Protein AF-A0A965V1J6-F1 (afdb_monomer_lite)

pLDDT: mean 92.02, std 5.89, range [62.0, 98.12]

Foldseek 3Di:
DWWWFPDADPNDTDIDRPVVCVVCVQKDKDKDKAADAEDPPDPCHPVRIYIDIDIDGDDPVRVVVCVVVPTDTGD

Radius of gyration: 14.45 Å; chains: 1; bounding box: 24×40×32 Å

Structure (mmCIF, N/CA/C/O backbone):
data_AF-A0A965V1J6-F1
#
_entry.id   AF-A0A965V1J6-F1
#
loop_
_atom_site.group_PDB
_atom_site.id
_atom_site.type_symbol
_atom_site.label_atom_id
_atom_site.label_alt_id
_atom_site.label_comp_id
_atom_site.label_asym_id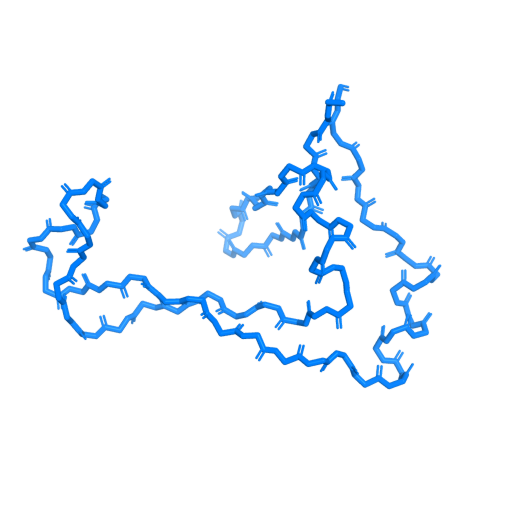
_atom_site.label_entity_id
_atom_site.label_seq_id
_atom_site.pdbx_PDB_ins_code
_atom_site.Cartn_x
_atom_site.Cartn_y
_atom_site.Cartn_z
_atom_site.occupancy
_atom_site.B_iso_or_equiv
_atom_site.auth_seq_id
_atom_site.auth_comp_id
_atom_site.auth_asym_id
_atom_site.auth_atom_id
_atom_site.pdbx_PDB_model_num
ATOM 1 N N . GLY A 1 1 ? 11.196 -1.778 -16.506 1.00 62.00 1 GLY A N 1
ATOM 2 C CA . GLY A 1 1 ? 10.599 -0.476 -16.182 1.00 62.00 1 GLY A CA 1
ATOM 3 C C . GLY A 1 1 ? 9.196 -0.519 -16.705 1.00 62.00 1 GLY A C 1
ATOM 4 O O . GLY A 1 1 ? 9.017 -0.354 -17.899 1.00 62.00 1 GLY A O 1
ATOM 5 N N . SER A 1 2 ? 8.275 -0.880 -15.830 1.00 85.50 2 SER A N 1
ATOM 6 C CA . SER A 1 2 ? 6.839 -0.981 -16.059 1.00 85.50 2 SER A CA 1
ATOM 7 C C . SER A 1 2 ? 6.192 -0.809 -14.688 1.00 85.50 2 SER A C 1
ATOM 9 O O . SER A 1 2 ? 6.787 -1.198 -13.672 1.00 85.50 2 SER A O 1
ATOM 11 N N . ASP A 1 3 ? 5.031 -0.176 -14.651 1.00 93.50 3 ASP A N 1
ATOM 12 C CA . ASP A 1 3 ? 4.226 -0.092 -13.442 1.00 93.50 3 ASP A CA 1
ATOM 13 C C . ASP A 1 3 ? 3.344 -1.335 -13.341 1.00 93.50 3 ASP A C 1
ATOM 15 O O . ASP A 1 3 ? 3.073 -2.028 -14.320 1.00 93.50 3 ASP A O 1
ATOM 19 N N . VAL A 1 4 ? 2.902 -1.642 -12.135 1.00 95.31 4 VAL A N 1
ATOM 20 C CA . VAL A 1 4 ? 2.001 -2.751 -11.845 1.00 95.31 4 VAL A CA 1
ATOM 21 C C . VAL A 1 4 ? 0.753 -2.165 -11.221 1.00 95.31 4 VAL A C 1
ATOM 23 O O . VAL A 1 4 ? 0.855 -1.435 -10.236 1.00 95.31 4 VAL A O 1
ATOM 26 N N . GLU A 1 5 ? -0.417 -2.462 -11.781 1.00 95.00 5 GLU A N 1
ATOM 27 C CA . GLU A 1 5 ? -1.684 -2.106 -11.144 1.00 95.00 5 GLU A CA 1
ATOM 28 C C . GLU A 1 5 ? -1.934 -3.073 -9.984 1.00 95.00 5 GLU A C 1
ATOM 30 O O . GLU A 1 5 ? -2.179 -4.262 -10.192 1.00 95.00 5 GLU A O 1
ATOM 35 N N . VAL A 1 6 ? -1.837 -2.564 -8.756 1.00 93.81 6 VAL A N 1
ATOM 36 C CA . VAL A 1 6 ? -1.942 -3.372 -7.528 1.00 93.81 6 VAL A CA 1
ATOM 37 C C . VAL A 1 6 ? -3.370 -3.461 -6.997 1.00 93.81 6 VAL A C 1
ATOM 39 O O . VAL A 1 6 ? -3.656 -4.281 -6.130 1.00 93.81 6 VAL A O 1
ATOM 42 N N . GLY A 1 7 ? -4.278 -2.630 -7.510 1.00 91.88 7 GLY A N 1
ATOM 43 C CA . GLY A 1 7 ? -5.690 -2.687 -7.158 1.00 91.88 7 GLY A CA 1
ATOM 44 C C . GLY A 1 7 ? -6.456 -1.415 -7.495 1.00 91.88 7 GLY A C 1
ATOM 45 O O . GLY A 1 7 ? -5.898 -0.424 -7.973 1.00 91.88 7 GLY A O 1
ATOM 46 N N . ILE A 1 8 ? -7.757 -1.458 -7.214 1.00 92.81 8 ILE A N 1
ATOM 47 C CA . ILE A 1 8 ? -8.690 -0.352 -7.424 1.00 92.81 8 ILE A CA 1
ATOM 48 C C . ILE A 1 8 ? -9.472 -0.134 -6.128 1.00 92.81 8 ILE A C 1
ATOM 50 O O . ILE A 1 8 ? -10.132 -1.050 -5.639 1.00 92.81 8 ILE A O 1
ATOM 54 N N . THR A 1 9 ? -9.449 1.091 -5.607 1.00 87.81 9 THR A N 1
ATOM 55 C CA . THR A 1 9 ? -10.175 1.474 -4.387 1.00 87.81 9 THR A CA 1
ATOM 56 C C . THR A 1 9 ? -11.007 2.712 -4.679 1.00 87.81 9 THR A C 1
ATOM 58 O O . THR A 1 9 ? -10.487 3.700 -5.187 1.00 87.81 9 THR A O 1
ATOM 61 N N . HIS A 1 10 ? -12.312 2.671 -4.393 1.00 90.25 10 HIS A N 1
ATOM 62 C CA . HIS A 1 10 ? -13.249 3.761 -4.715 1.00 90.25 10 HIS A CA 1
ATOM 63 C C . HIS A 1 10 ? -13.171 4.249 -6.180 1.00 90.25 10 HIS A C 1
ATOM 65 O O . HIS A 1 10 ? -13.331 5.433 -6.458 1.00 90.25 10 HIS A O 1
ATOM 71 N N . GLY A 1 11 ? -12.913 3.337 -7.126 1.00 94.31 11 GLY A N 1
ATOM 72 C CA . GLY A 1 11 ? -12.770 3.660 -8.553 1.00 94.31 11 GLY A CA 1
ATOM 73 C C . GLY A 1 11 ? -11.430 4.297 -8.939 1.00 94.31 11 GLY A C 1
ATOM 74 O O . GLY A 1 11 ? -11.239 4.645 -10.101 1.00 94.31 11 GLY A O 1
ATOM 75 N N . VAL A 1 12 ? -10.497 4.436 -7.994 1.00 93.50 12 VAL A N 1
ATOM 76 C CA . VAL A 1 12 ? -9.148 4.955 -8.233 1.00 93.50 12 VAL A CA 1
ATOM 77 C C . VAL A 1 12 ? -8.172 3.792 -8.346 1.00 93.50 12 VAL A C 1
ATOM 79 O O . VAL A 1 12 ? -8.120 2.930 -7.469 1.00 93.50 12 VAL A O 1
ATOM 82 N N . HIS A 1 13 ? -7.398 3.780 -9.427 1.00 94.38 13 HIS A N 1
ATOM 83 C CA . HIS A 1 13 ? -6.369 2.777 -9.679 1.00 94.38 13 HIS A CA 1
ATOM 84 C C . HIS A 1 13 ? -5.098 3.107 -8.895 1.00 94.38 13 HIS A C 1
ATOM 86 O O . HIS A 1 13 ? -4.642 4.254 -8.897 1.00 94.38 13 HIS A O 1
ATOM 92 N N . PHE A 1 14 ? -4.510 2.092 -8.270 1.00 93.56 14 PHE A N 1
ATOM 93 C CA . PHE A 1 14 ? -3.244 2.195 -7.558 1.00 93.56 14 PHE A CA 1
ATOM 94 C C . PHE A 1 14 ? -2.162 1.424 -8.294 1.00 93.56 14 PHE A C 1
ATOM 96 O O . PHE A 1 14 ? -2.370 0.295 -8.741 1.00 93.56 14 PHE A O 1
ATOM 103 N N . TYR A 1 15 ? -0.989 2.043 -8.377 1.00 94.94 15 TYR A N 1
ATOM 104 C CA . TYR A 1 15 ? 0.146 1.515 -9.112 1.00 94.94 15 TYR A CA 1
ATOM 105 C C . TYR A 1 15 ? 1.382 1.442 -8.227 1.00 94.94 15 TYR A C 1
ATOM 107 O O . TYR A 1 15 ? 1.577 2.266 -7.331 1.00 94.94 15 TYR A O 1
ATOM 115 N N . MET A 1 16 ? 2.228 0.458 -8.504 1.00 95.00 16 MET A N 1
ATOM 116 C CA . MET A 1 16 ? 3.532 0.294 -7.882 1.00 95.00 16 MET A CA 1
ATOM 117 C C . MET A 1 16 ? 4.559 -0.024 -8.964 1.00 95.00 16 MET A C 1
ATOM 119 O O . MET A 1 16 ? 4.295 -0.838 -9.846 1.00 95.00 16 MET A O 1
ATOM 123 N N . GLY A 1 17 ? 5.743 0.584 -8.899 1.00 95.25 17 GLY A N 1
ATOM 124 C CA . GLY A 1 17 ? 6.810 0.247 -9.841 1.00 95.25 17 GLY A CA 1
ATOM 125 C C . GLY A 1 17 ? 7.194 -1.232 -9.719 1.00 95.25 17 GLY A C 1
ATOM 126 O O . GLY A 1 17 ? 7.305 -1.743 -8.605 1.00 95.25 17 GLY A O 1
ATOM 127 N N . ALA A 1 18 ? 7.440 -1.922 -10.837 1.00 93.88 18 ALA A N 1
ATOM 128 C CA . ALA A 1 18 ? 7.640 -3.378 -10.848 1.00 93.88 18 ALA A CA 1
ATOM 129 C C . ALA A 1 18 ? 8.716 -3.898 -9.872 1.00 93.88 18 ALA A C 1
ATOM 131 O O . ALA A 1 18 ? 8.547 -4.962 -9.280 1.00 93.88 18 ALA A O 1
ATOM 132 N N . SER A 1 19 ? 9.810 -3.154 -9.662 1.00 93.38 19 SER A N 1
ATOM 133 C CA . SER A 1 19 ? 10.852 -3.544 -8.699 1.00 93.38 19 SER A CA 1
ATOM 134 C C . SER A 1 19 ? 10.384 -3.456 -7.247 1.00 93.38 19 SER A C 1
ATOM 136 O O . SER A 1 19 ? 10.745 -4.305 -6.437 1.00 93.38 19 SER A O 1
ATOM 138 N N . GLN A 1 20 ? 9.569 -2.452 -6.917 1.00 94.06 20 GLN A N 1
ATOM 139 C CA . GLN A 1 20 ? 8.941 -2.354 -5.602 1.00 94.06 20 GLN A CA 1
ATOM 140 C C . GLN A 1 20 ? 7.888 -3.449 -5.442 1.00 94.06 20 GLN A C 1
ATOM 142 O O . GLN A 1 20 ? 7.851 -4.092 -4.399 1.00 94.06 20 GLN A O 1
ATOM 147 N N . PHE A 1 21 ? 7.097 -3.714 -6.486 1.00 94.75 21 PHE A N 1
ATOM 148 C CA . PHE A 1 21 ? 6.087 -4.767 -6.457 1.00 94.75 21 PHE A CA 1
ATOM 149 C C . PHE A 1 21 ? 6.706 -6.125 -6.142 1.00 94.75 21 PHE A C 1
ATOM 151 O O . PHE A 1 21 ? 6.277 -6.764 -5.196 1.00 94.75 21 PHE A O 1
ATOM 158 N N 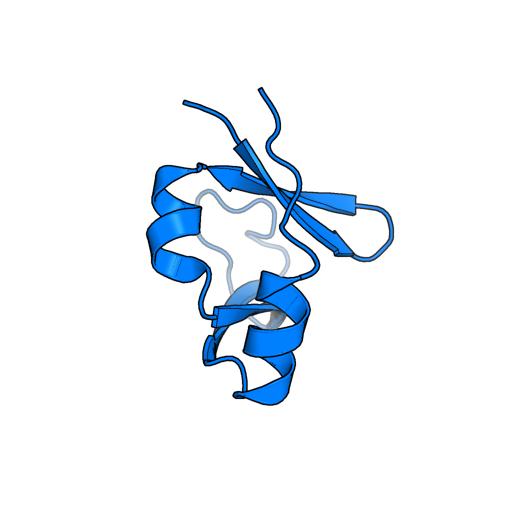. SER A 1 22 ? 7.776 -6.524 -6.830 1.00 93.75 22 SER A N 1
ATOM 159 C CA . SER A 1 22 ? 8.425 -7.819 -6.578 1.00 93.75 22 SER A CA 1
ATOM 160 C C . SER A 1 22 ? 8.943 -7.968 -5.137 1.00 93.75 22 SER A C 1
ATOM 162 O O . SER A 1 22 ? 9.015 -9.075 -4.614 1.00 93.75 22 SER A O 1
ATOM 164 N N . TYR A 1 23 ? 9.258 -6.859 -4.458 1.00 93.69 23 TYR A N 1
ATOM 165 C CA . TYR A 1 23 ? 9.616 -6.883 -3.040 1.00 93.69 23 TYR A CA 1
ATOM 166 C C . TYR A 1 23 ? 8.397 -7.004 -2.110 1.00 93.69 23 TYR A C 1
ATOM 168 O O . TYR A 1 23 ? 8.509 -7.607 -1.049 1.00 93.69 23 TYR A O 1
ATOM 176 N N . TRP A 1 24 ? 7.243 -6.446 -2.483 1.00 95.12 24 TRP A N 1
ATOM 177 C CA . TRP A 1 24 ? 6.041 -6.370 -1.639 1.00 95.12 24 TRP A CA 1
ATOM 178 C C . TRP A 1 24 ? 4.912 -7.329 -2.043 1.00 95.12 24 TRP A C 1
ATOM 180 O O . TRP A 1 24 ? 3.902 -7.386 -1.344 1.00 95.12 24 TRP A O 1
ATOM 190 N N . GLU A 1 25 ? 5.059 -8.086 -3.132 1.00 95.19 25 GLU A N 1
ATOM 191 C CA . GLU A 1 25 ? 3.983 -8.874 -3.757 1.00 95.19 25 GLU A CA 1
ATOM 192 C C . GLU A 1 25 ? 3.341 -9.892 -2.816 1.00 95.19 25 GLU A C 1
ATOM 194 O O . GLU A 1 25 ? 2.170 -10.207 -2.960 1.00 95.19 25 GLU A O 1
ATOM 199 N N . HIS A 1 26 ? 4.079 -10.351 -1.809 1.00 95.62 26 HIS A N 1
ATOM 200 C CA . HIS A 1 26 ? 3.628 -11.303 -0.799 1.00 95.62 26 HIS A CA 1
ATOM 201 C C . HIS A 1 26 ? 2.909 -10.638 0.394 1.00 95.62 26 HIS A C 1
ATOM 203 O O . HIS A 1 26 ? 2.692 -11.278 1.429 1.00 95.62 26 HIS A O 1
ATOM 209 N N . THR A 1 27 ? 2.552 -9.353 0.282 1.00 96.31 27 THR A N 1
ATOM 210 C CA . THR A 1 27 ? 1.903 -8.589 1.353 1.00 96.31 27 THR A CA 1
ATOM 211 C C . THR A 1 27 ? 0.572 -7.978 0.935 1.00 96.31 27 THR A C 1
ATOM 213 O O . THR A 1 27 ? 0.455 -7.331 -0.102 1.00 96.31 27 THR A O 1
ATOM 216 N N . HIS A 1 28 ? -0.424 -8.104 1.811 1.00 95.25 28 HIS A N 1
ATOM 217 C CA . HIS A 1 28 ? -1.634 -7.301 1.748 1.00 95.25 28 HIS A CA 1
ATOM 218 C C . HIS A 1 28 ? -1.310 -5.896 2.255 1.00 95.25 28 HIS A C 1
ATOM 220 O O . HIS A 1 28 ? -0.942 -5.726 3.422 1.00 95.25 28 HIS A O 1
ATOM 226 N N . LEU A 1 29 ? -1.494 -4.891 1.398 1.00 93.94 29 LEU A N 1
ATOM 227 C CA . LEU A 1 29 ? -1.309 -3.485 1.745 1.00 93.94 29 LEU A CA 1
ATOM 228 C C . LEU A 1 29 ? -2.648 -2.816 2.046 1.00 93.94 29 LEU A C 1
ATOM 230 O O . LEU A 1 29 ? -3.568 -2.831 1.233 1.00 93.94 29 LEU A O 1
ATOM 234 N N . THR A 1 30 ? -2.742 -2.186 3.210 1.00 93.69 30 THR A N 1
ATOM 235 C CA . THR A 1 30 ? -3.873 -1.342 3.594 1.00 93.69 30 THR A CA 1
ATOM 236 C C . THR A 1 30 ? -3.415 0.108 3.614 1.00 93.69 30 THR A C 1
ATOM 238 O O . THR A 1 30 ? -2.534 0.463 4.399 1.00 93.69 30 THR A O 1
ATOM 241 N N . LEU A 1 31 ? -4.017 0.940 2.764 1.00 90.88 31 LEU A N 1
ATOM 242 C CA . LEU A 1 31 ? -3.860 2.392 2.786 1.00 90.88 31 LEU A CA 1
ATOM 243 C C . LEU A 1 31 ? -4.966 3.000 3.649 1.00 90.88 31 LEU A C 1
ATOM 245 O O . LEU A 1 31 ? -6.145 2.769 3.393 1.00 90.88 31 LEU A O 1
ATOM 249 N N . ASP A 1 32 ? -4.579 3.785 4.646 1.00 91.88 32 ASP A N 1
ATOM 250 C CA . ASP A 1 32 ? -5.496 4.412 5.595 1.00 91.88 32 ASP A CA 1
ATOM 251 C C . ASP A 1 32 ? -5.198 5.912 5.730 1.00 91.88 32 ASP A C 1
ATOM 253 O O . ASP A 1 32 ? -4.065 6.350 5.509 1.00 91.88 32 ASP A O 1
ATOM 257 N N . ALA A 1 33 ? -6.212 6.691 6.103 1.00 92.31 33 ALA A N 1
ATOM 258 C CA . ALA A 1 33 ? -6.125 8.117 6.385 1.00 92.31 33 ALA A CA 1
ATOM 259 C C . ALA A 1 33 ? -6.468 8.353 7.859 1.00 92.31 33 ALA A C 1
ATOM 261 O O . ALA A 1 33 ? -7.621 8.260 8.276 1.00 92.31 33 ALA A O 1
ATOM 262 N N . ILE A 1 34 ? -5.454 8.680 8.653 1.00 94.88 34 ILE A N 1
ATOM 263 C CA . ILE A 1 34 ? -5.564 8.813 10.110 1.00 94.88 34 ILE A CA 1
ATOM 264 C C . ILE A 1 34 ? -5.274 10.250 10.560 1.00 94.88 34 ILE A C 1
ATOM 266 O O . ILE A 1 34 ? -4.581 10.971 9.841 1.00 94.88 34 ILE A O 1
ATOM 270 N N . PRO A 1 35 ? -5.725 10.679 11.754 1.00 96.81 35 PRO A N 1
ATOM 271 C CA . PRO A 1 35 ? -5.349 11.981 12.298 1.00 96.81 35 PRO A CA 1
ATOM 272 C C . PRO A 1 35 ? -3.829 12.139 12.421 1.00 96.81 35 PRO A C 1
ATOM 274 O O . PRO A 1 35 ? -3.129 11.241 12.902 1.00 96.81 35 PRO A O 1
ATOM 277 N N . GLY A 1 36 ? -3.310 13.293 12.010 1.00 93.12 36 GLY A N 1
ATOM 278 C CA . GLY A 1 36 ? -1.890 13.620 12.089 1.00 93.12 36 GLY A CA 1
ATOM 279 C C . GLY A 1 36 ? -1.443 14.588 11.000 1.00 93.12 36 GLY A C 1
ATOM 280 O O . GLY A 1 36 ? -2.206 14.949 10.117 1.00 93.12 36 GLY A O 1
ATOM 281 N N . ASN A 1 37 ? -0.179 14.999 11.057 1.00 89.00 37 ASN A N 1
ATOM 282 C CA . ASN A 1 37 ? 0.410 15.817 10.000 1.00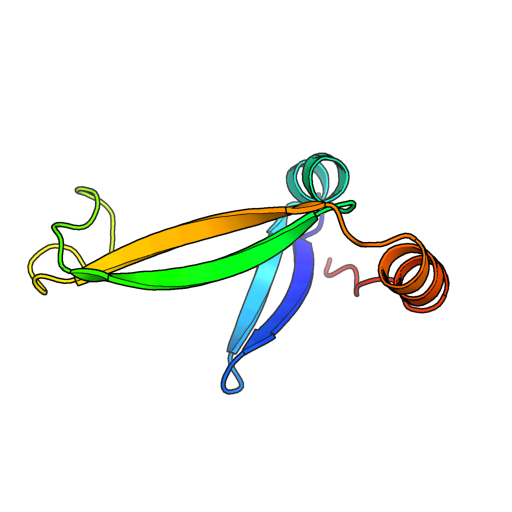 89.00 37 ASN A CA 1
ATOM 283 C C . ASN A 1 37 ? 1.027 14.915 8.929 1.00 89.00 37 ASN A C 1
ATOM 285 O O . ASN A 1 37 ? 1.818 14.020 9.255 1.00 89.00 37 ASN A O 1
ATOM 289 N N . GLY A 1 38 ? 0.657 15.159 7.672 1.00 85.38 38 GLY A N 1
ATOM 290 C CA . GLY A 1 38 ? 1.311 14.583 6.503 1.00 85.38 38 GLY A CA 1
ATOM 291 C C . GLY A 1 38 ? 2.785 14.978 6.399 1.00 85.38 38 GLY A C 1
ATOM 292 O O . GLY A 1 38 ? 3.258 15.910 7.055 1.00 85.38 38 GLY A O 1
ATOM 293 N N . GLY A 1 39 ? 3.535 14.260 5.562 1.00 85.00 39 GLY A N 1
ATOM 294 C CA . GLY A 1 39 ? 4.900 14.661 5.214 1.00 85.00 39 GLY A CA 1
ATOM 295 C C . GLY A 1 39 ? 4.919 16.010 4.487 1.00 85.00 39 GLY A C 1
ATOM 296 O O . GLY A 1 39 ? 3.931 16.400 3.872 1.00 85.00 39 GLY A O 1
ATOM 297 N N . GLN A 1 40 ? 6.057 16.712 4.496 1.00 82.81 40 GLN A N 1
ATOM 298 C CA . GLN A 1 40 ? 6.180 18.043 3.870 1.00 82.81 40 GLN A CA 1
ATOM 299 C C . GLN A 1 40 ? 5.810 18.072 2.376 1.00 82.81 40 GLN A C 1
ATOM 301 O O . GLN A 1 40 ? 5.381 19.108 1.880 1.00 82.81 40 GLN A O 1
ATOM 306 N N . PHE A 1 41 ? 5.947 16.940 1.682 1.00 83.75 41 PHE A N 1
ATOM 307 C CA . PHE A 1 41 ? 5.612 16.774 0.263 1.00 83.75 41 PHE A CA 1
ATOM 308 C C . PHE A 1 41 ? 4.287 16.033 0.028 1.00 83.75 41 PHE A C 1
ATOM 310 O O . PHE A 1 41 ? 3.987 15.645 -1.098 1.00 83.75 41 PHE A O 1
ATOM 317 N N . SER A 1 42 ? 3.509 15.801 1.084 1.00 82.62 42 SER A N 1
ATOM 318 C CA . SER A 1 42 ? 2.230 15.104 1.004 1.00 82.62 42 SER A CA 1
ATOM 319 C C . SER A 1 42 ? 1.105 16.088 0.697 1.00 82.62 42 SER A C 1
ATOM 321 O O . SER A 1 42 ? 1.056 17.172 1.278 1.00 82.62 42 SER A O 1
ATOM 323 N N . LEU A 1 43 ? 0.180 15.709 -0.188 1.00 84.25 43 LEU A N 1
ATOM 324 C CA . LEU A 1 43 ? -0.974 16.548 -0.551 1.00 84.25 43 LEU A CA 1
ATOM 325 C C . LEU A 1 43 ? -1.913 16.813 0.637 1.00 84.25 43 LEU A C 1
ATOM 327 O O . LEU A 1 43 ? -2.581 17.839 0.683 1.00 84.25 43 LEU A O 1
ATOM 331 N N . ASP A 1 44 ? -1.947 15.897 1.600 1.00 81.94 44 ASP A N 1
ATOM 332 C CA . ASP A 1 44 ? -2.701 15.982 2.854 1.00 81.94 44 ASP A CA 1
ATOM 333 C C . ASP A 1 44 ? -2.036 16.869 3.920 1.00 81.94 44 ASP A C 1
ATOM 335 O O . ASP A 1 44 ? -2.614 17.086 4.989 1.00 81.94 44 ASP A O 1
ATOM 339 N N . ASN A 1 45 ? -0.844 17.419 3.666 1.00 87.44 45 ASN A N 1
ATOM 340 C CA . ASN A 1 45 ? -0.187 18.290 4.633 1.00 87.44 45 ASN A CA 1
ATOM 341 C C . ASN A 1 45 ? -1.050 19.529 4.946 1.00 87.44 45 ASN A C 1
ATOM 343 O O . ASN A 1 45 ? -1.543 20.210 4.051 1.00 87.44 45 ASN A O 1
ATOM 347 N N . GLY A 1 46 ? -1.234 19.823 6.235 1.00 87.88 46 GLY A N 1
ATOM 348 C CA . GLY A 1 46 ? -2.102 20.907 6.708 1.00 87.88 46 GLY A CA 1
ATOM 349 C C . GLY A 1 46 ? -3.593 20.558 6.818 1.00 87.88 46 GLY A C 1
ATOM 350 O O . GLY A 1 46 ? -4.351 21.366 7.346 1.00 87.88 46 GLY A O 1
ATOM 351 N N . THR A 1 47 ? -4.024 19.359 6.402 1.00 93.12 47 THR A N 1
ATOM 352 C CA . THR A 1 47 ? -5.427 18.913 6.555 1.00 93.12 47 THR A CA 1
ATOM 353 C C . THR A 1 47 ? -5.760 18.405 7.964 1.00 93.12 47 THR A C 1
ATOM 355 O O . THR A 1 47 ? -6.928 18.212 8.290 1.00 93.12 47 THR A O 1
ATOM 358 N N . GLY A 1 48 ? -4.743 18.162 8.800 1.00 93.31 48 GLY A N 1
ATOM 359 C CA . GLY A 1 48 ? -4.888 17.470 10.087 1.00 93.31 48 GLY A CA 1
ATOM 360 C C . GLY A 1 48 ? -5.040 15.947 9.963 1.00 93.31 48 GLY A C 1
ATOM 361 O O . GLY A 1 48 ? -5.190 15.268 10.981 1.00 93.31 48 GLY A O 1
ATOM 362 N N . MET A 1 49 ? -4.972 15.416 8.739 1.00 94.44 49 MET A N 1
ATOM 363 C CA . MET A 1 49 ? -4.945 13.991 8.421 1.00 94.44 49 MET A CA 1
ATOM 364 C C . MET A 1 49 ? -3.626 13.623 7.736 1.00 94.44 49 MET A C 1
ATOM 366 O O . MET A 1 49 ? -2.964 14.473 7.139 1.00 94.44 49 MET A O 1
ATOM 370 N N . ARG A 1 50 ? -3.263 12.339 7.801 1.00 93.75 50 ARG A N 1
ATOM 371 C CA . ARG A 1 50 ? -2.138 11.772 7.060 1.00 93.75 50 ARG A CA 1
ATOM 372 C C . ARG A 1 50 ? -2.408 10.370 6.544 1.00 93.75 50 ARG A C 1
ATOM 374 O O . ARG A 1 50 ? -3.088 9.584 7.208 1.00 93.75 50 ARG A O 1
ATOM 381 N N . PHE A 1 51 ? -1.790 10.029 5.420 1.00 91.44 51 PHE A N 1
ATOM 382 C CA . PHE A 1 51 ? -1.800 8.658 4.921 1.00 91.44 51 PHE A CA 1
ATOM 383 C C . PHE A 1 51 ? -0.822 7.759 5.681 1.00 91.44 51 PHE A C 1
ATOM 385 O O . PHE A 1 51 ? 0.283 8.164 6.051 1.00 91.44 51 PHE A O 1
ATOM 392 N N . ILE A 1 52 ? -1.221 6.508 5.892 1.00 92.06 52 ILE A N 1
ATOM 393 C CA . ILE A 1 52 ? -0.358 5.439 6.385 1.00 92.06 52 ILE A CA 1
ATOM 394 C C . ILE A 1 52 ? -0.625 4.164 5.593 1.00 92.06 52 ILE A C 1
ATOM 396 O O . ILE A 1 52 ? -1.772 3.810 5.336 1.00 92.06 52 ILE A O 1
ATOM 400 N N . ILE A 1 53 ? 0.448 3.464 5.233 1.00 92.31 53 ILE A N 1
ATOM 401 C CA . ILE A 1 53 ? 0.363 2.119 4.671 1.00 92.31 53 ILE A CA 1
ATOM 402 C C . ILE A 1 53 ? 0.717 1.127 5.772 1.00 92.31 53 ILE A C 1
ATOM 404 O O . ILE A 1 53 ? 1.735 1.269 6.454 1.00 92.31 53 ILE A O 1
ATOM 408 N N . ARG A 1 54 ? -0.137 0.123 5.950 1.00 95.88 54 ARG A N 1
ATOM 409 C CA . ARG A 1 54 ? 0.122 -1.046 6.791 1.00 95.88 54 ARG A CA 1
ATOM 410 C C . ARG A 1 54 ? 0.246 -2.262 5.898 1.00 95.88 54 ARG A C 1
ATOM 412 O O . ARG A 1 54 ? -0.496 -2.386 4.929 1.00 95.88 54 ARG A O 1
ATOM 419 N N . SER A 1 55 ? 1.158 -3.154 6.244 1.00 96.25 55 SER A N 1
ATOM 420 C CA . SER A 1 55 ? 1.337 -4.415 5.544 1.00 96.25 55 SER A CA 1
ATOM 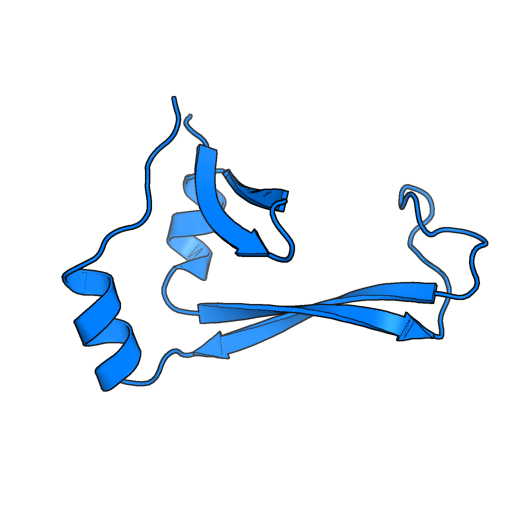421 C C . SER A 1 55 ? 1.120 -5.585 6.492 1.00 96.25 55 SER A C 1
ATOM 423 O O . SER A 1 55 ? 1.427 -5.519 7.685 1.00 96.25 55 SER A O 1
ATOM 425 N N . ARG A 1 56 ? 0.593 -6.672 5.940 1.00 97.31 56 ARG A N 1
ATOM 426 C CA . ARG A 1 56 ? 0.641 -8.006 6.540 1.00 97.31 56 ARG A CA 1
ATOM 427 C C . ARG A 1 56 ? 0.974 -9.017 5.457 1.00 97.31 56 ARG A C 1
ATOM 429 O O . ARG A 1 56 ? 0.695 -8.765 4.289 1.00 97.31 56 ARG A O 1
ATOM 436 N N . LEU A 1 57 ? 1.514 -10.166 5.840 1.00 97.88 57 LEU A N 1
ATOM 437 C CA . LEU A 1 57 ? 1.621 -11.286 4.911 1.00 97.88 57 LEU A CA 1
ATOM 438 C C . LEU A 1 57 ? 0.221 -11.746 4.486 1.00 97.88 57 LEU A C 1
ATOM 440 O O . LEU A 1 57 ? -0.737 -11.673 5.272 1.00 97.88 57 LEU A O 1
ATOM 444 N N . TYR A 1 58 ? 0.111 -12.191 3.238 1.00 97.50 58 TYR A N 1
ATOM 445 C CA . TYR A 1 58 ? -1.051 -12.955 2.798 1.00 97.50 58 TYR A CA 1
ATOM 446 C C . TYR A 1 58 ? -1.126 -14.285 3.556 1.00 97.50 58 TYR A C 1
ATOM 448 O O . TYR A 1 58 ? -0.097 -14.834 3.952 1.00 97.50 58 TYR A O 1
ATOM 456 N N . SER A 1 59 ? -2.340 -14.793 3.774 1.00 98.12 59 SER A N 1
ATOM 457 C CA . SER A 1 59 ? -2.512 -16.192 4.172 1.00 98.12 59 SER A CA 1
ATOM 458 C C . SER A 1 59 ? -2.162 -17.122 3.009 1.00 98.12 59 SER A C 1
ATOM 460 O O . SER A 1 59 ? -2.094 -16.692 1.854 1.00 98.12 59 SER A O 1
ATOM 462 N N . ASP A 1 60 ? -1.980 -18.409 3.295 1.00 97.75 60 ASP A N 1
ATOM 463 C CA . ASP A 1 60 ? -1.693 -19.406 2.260 1.00 97.75 60 ASP A CA 1
ATOM 464 C C . ASP A 1 60 ? -2.819 -19.475 1.214 1.00 97.75 60 ASP A C 1
ATOM 466 O O . ASP A 1 60 ? -2.558 -19.609 0.015 1.00 97.75 60 ASP A O 1
ATOM 470 N N . GLU A 1 61 ? -4.078 -19.321 1.638 1.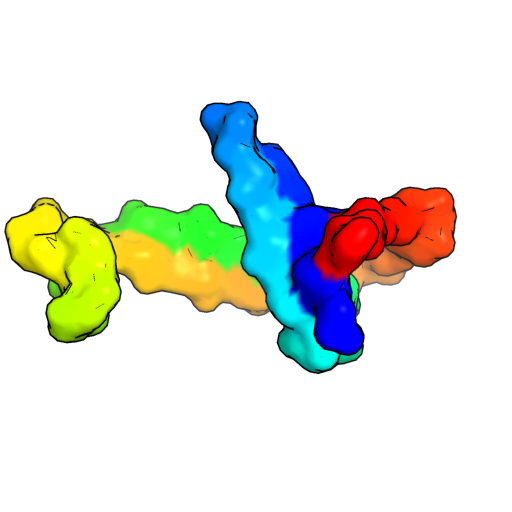00 97.88 61 GLU A N 1
ATO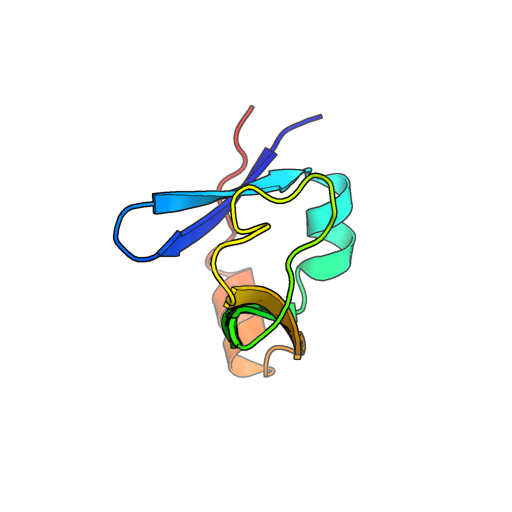M 471 C CA . GLU A 1 61 ? -5.231 -19.287 0.735 1.00 97.88 61 GLU A CA 1
ATOM 472 C C . GLU A 1 61 ? -5.218 -18.042 -0.162 1.00 97.88 61 GLU A C 1
ATOM 474 O O . GLU A 1 61 ? -5.414 -18.153 -1.374 1.00 97.88 61 GLU A O 1
ATOM 479 N N . GLU A 1 62 ? -4.956 -16.863 0.412 1.00 96.88 62 GLU A N 1
ATOM 480 C CA . GLU A 1 62 ? -4.854 -15.605 -0.339 1.00 96.88 62 GLU A CA 1
ATOM 481 C C . GLU A 1 62 ? -3.705 -15.664 -1.354 1.00 96.88 62 GLU A C 1
ATOM 483 O O . GLU A 1 62 ? -3.872 -15.284 -2.514 1.00 96.88 62 GLU A O 1
ATOM 488 N N . TRP A 1 63 ? -2.552 -16.195 -0.945 1.00 96.12 63 TRP A N 1
ATOM 489 C CA . TRP A 1 63 ? -1.385 -16.331 -1.810 1.00 96.12 63 TRP A CA 1
ATOM 490 C C . TRP A 1 63 ? -1.618 -17.321 -2.955 1.00 96.12 63 TRP A C 1
ATOM 492 O O . TRP A 1 63 ? -1.264 -17.055 -4.109 1.00 96.12 63 TRP A O 1
ATOM 502 N N . THR A 1 64 ? -2.285 -18.439 -2.664 1.00 96.75 64 THR A N 1
ATOM 503 C CA . THR A 1 64 ? -2.684 -19.422 -3.681 1.00 96.75 64 THR A CA 1
ATOM 504 C C . THR A 1 64 ? -3.631 -18.801 -4.704 1.00 96.75 64 THR A C 1
ATOM 506 O O . THR A 1 64 ? -3.459 -19.003 -5.907 1.00 96.75 64 THR A O 1
ATOM 509 N N . TYR A 1 65 ? -4.607 -18.011 -4.248 1.00 96.19 65 TYR A N 1
ATOM 510 C CA . TYR A 1 65 ? -5.529 -17.304 -5.132 1.00 96.19 65 TYR A CA 1
ATOM 511 C C . TYR A 1 65 ? -4.796 -16.317 -6.049 1.00 96.19 65 TYR A C 1
ATOM 513 O O . TYR A 1 65 ? -5.012 -16.332 -7.262 1.00 96.19 65 TYR A O 1
ATOM 521 N N . LEU A 1 66 ? -3.903 -15.494 -5.494 1.00 94.06 66 LEU A N 1
ATOM 522 C CA . LEU A 1 66 ? -3.148 -14.484 -6.246 1.00 94.06 66 LEU A CA 1
ATOM 523 C C . LEU A 1 66 ? -2.181 -15.103 -7.257 1.00 94.06 66 LEU A C 1
ATOM 525 O O . LEU A 1 66 ? -2.013 -14.570 -8.351 1.00 94.06 66 LEU A O 1
ATOM 529 N N . SER A 1 67 ? -1.624 -16.274 -6.947 1.00 92.69 67 SER A N 1
ATOM 530 C CA . SER A 1 67 ? -0.796 -17.035 -7.890 1.00 92.69 67 SER A CA 1
ATOM 531 C C . SER A 1 67 ? -1.568 -17.447 -9.154 1.00 92.69 67 SER A C 1
ATOM 533 O O . SER A 1 67 ? -0.973 -17.614 -10.216 1.00 92.69 67 SER A O 1
ATOM 535 N N . GLN A 1 68 ? -2.893 -17.600 -9.056 1.00 96.12 68 GLN A N 1
ATOM 536 C CA . GLN A 1 68 ? -3.780 -17.908 -10.186 1.00 96.12 68 GLN A CA 1
ATOM 537 C C . GLN A 1 68 ? -4.375 -16.651 -10.840 1.00 96.12 68 GLN A C 1
ATOM 539 O O . GLN A 1 68 ? -4.827 -16.712 -11.982 1.00 96.12 68 GLN A O 1
ATOM 544 N N . HIS A 1 69 ? -4.358 -15.517 -10.136 1.00 94.19 69 HIS A N 1
ATOM 545 C CA . HIS A 1 69 ? -4.928 -14.240 -10.569 1.00 94.19 69 HIS A CA 1
ATOM 546 C C . HIS A 1 69 ? -3.868 -13.134 -10.475 1.00 94.19 69 HIS A C 1
ATOM 548 O O . HIS A 1 69 ? -3.952 -12.268 -9.600 1.00 94.19 69 HIS A O 1
ATOM 554 N N . PRO A 1 70 ? -2.846 -13.164 -11.348 1.00 91.25 70 PRO A N 1
ATOM 555 C CA . PRO A 1 70 ? -1.748 -12.218 -11.273 1.00 91.25 70 PRO A CA 1
ATOM 556 C C . PRO A 1 70 ? -2.212 -10.792 -11.579 1.00 91.25 70 PRO A C 1
ATOM 558 O O . PRO A 1 70 ? -3.109 -10.552 -12.391 1.00 91.25 70 PRO A O 1
ATOM 561 N N . VAL A 1 71 ? -1.541 -9.837 -10.944 1.00 91.88 71 VAL A N 1
ATOM 562 C CA . VAL A 1 71 ? -1.718 -8.401 -11.175 1.00 91.88 71 VAL A CA 1
ATOM 563 C C . VAL A 1 71 ? -1.401 -8.005 -12.617 1.00 91.88 71 VAL A C 1
ATOM 565 O O . VAL A 1 71 ? -0.571 -8.612 -13.302 1.00 91.88 71 VAL A O 1
ATOM 568 N N . LYS A 1 72 ? -2.040 -6.929 -13.076 1.00 92.31 72 LYS A N 1
ATOM 569 C CA . LYS A 1 72 ? -1.827 -6.398 -14.419 1.00 92.31 72 LYS A CA 1
ATOM 570 C C . LYS A 1 72 ? -0.509 -5.623 -14.481 1.00 92.31 72 LYS A C 1
ATOM 572 O O . LYS A 1 72 ? -0.323 -4.633 -13.777 1.00 92.31 72 LYS A O 1
ATOM 577 N N . GLN A 1 73 ? 0.378 -6.046 -15.377 1.00 91.69 73 GLN A N 1
ATOM 578 C CA . GLN A 1 73 ? 1.548 -5.263 -15.777 1.00 91.69 73 GLN A CA 1
ATOM 579 C C . GLN A 1 73 ? 1.107 -4.138 -16.724 1.00 91.69 73 GLN A C 1
ATOM 581 O O . GLN A 1 73 ? 0.380 -4.380 -17.690 1.00 91.69 73 GLN A O 1
ATOM 586 N N . CYS A 1 74 ? 1.552 -2.919 -16.445 1.00 85.12 74 CYS A N 1
ATOM 587 C CA . CYS A 1 74 ? 1.254 -1.710 -17.201 1.00 85.12 74 CYS A CA 1
ATOM 588 C C . CYS A 1 74 ? 2.569 -1.129 -17.742 1.00 85.12 74 CYS A C 1
ATOM 590 O O . CYS A 1 74 ? 3.453 -0.728 -16.984 1.00 85.12 74 CYS A O 1
ATOM 592 N N . GLY A 1 75 ? 2.712 -1.105 -19.064 1.00 69.50 75 GLY A N 1
ATOM 593 C CA . GLY A 1 75 ? 3.895 -0.616 -19.770 1.00 69.50 75 GLY A CA 1
ATOM 594 C C . GLY A 1 75 ? 3.571 -0.297 -21.215 1.00 69.50 75 GLY A C 1
ATOM 595 O O . GLY A 1 75 ? 2.698 -0.999 -21.775 1.00 69.50 75 GLY A O 1
#

Secondary structure (DSSP, 8-state):
--EEEEEEETTEEEEEEHHHHHHHTTEEEEEEEEESPPPTT-TTTTTTEEEEEEEEEPPHHHHHHHHHSPPEEE-

Sequence (75 aa):
GSDVEVGITHGVHFYMGASQFSYWEHTHLTLDAIPGNGGQFSLDNGTGMRFIIRSRLYSDEEWTYLSQHPVKQCG